Protein AF-A0A529XYJ8-F1 (afdb_monomer_lite)

Foldseek 3Di:
DQPVQCVDPDRPDDPVNVVCVVDDPDDDPVCVVVLVDCVSVVHDDDDPVVVCVVVCQCVDDPRPPPDDDPDD

Sequence (72 aa):
QASILQLLPNPLLTKDQVLQLREHNVVSDDAIKAARTLAGLGIQPQAIATILPSYLWRFRAAGQFQQRRPIA

Structure (mmCIF, N/CA/C/O backbone):
data_AF-A0A529XYJ8-F1
#
_entry.id   AF-A0A529XYJ8-F1
#
loop_
_atom_site.group_PDB
_atom_site.id
_atom_site.type_symbol
_atom_site.label_atom_id
_atom_site.label_alt_id
_atom_site.label_comp_id
_atom_site.label_asym_id
_atom_site.label_entity_id
_atom_site.label_seq_id
_atom_site.pdbx_PDB_ins_code
_atom_site.Cartn_x
_atom_site.Cartn_y
_atom_site.Cartn_z
_atom_site.occupancy
_atom_site.B_iso_or_equiv
_atom_site.auth_seq_id
_atom_site.auth_comp_id
_atom_site.auth_asym_id
_atom_site.auth_atom_id
_atom_site.pdbx_PDB_model_num
ATOM 1 N N . GLN A 1 1 ? 18.831 -15.223 4.527 1.00 59.28 1 GLN A N 1
ATOM 2 C CA . GLN A 1 1 ? 19.796 -15.306 3.411 1.00 59.28 1 GLN A CA 1
ATOM 3 C C . GLN A 1 1 ? 19.790 -14.076 2.472 1.00 59.28 1 GLN A C 1
ATOM 5 O O . GLN A 1 1 ? 20.522 -14.098 1.500 1.00 59.28 1 GLN A O 1
ATOM 10 N N . ALA A 1 2 ? 19.081 -12.968 2.764 1.00 63.44 2 ALA A N 1
ATOM 11 C CA . ALA A 1 2 ? 19.039 -11.769 1.895 1.00 63.44 2 ALA A CA 1
ATOM 12 C C . ALA A 1 2 ? 19.864 -10.559 2.401 1.00 63.44 2 ALA A C 1
ATOM 14 O O . ALA A 1 2 ? 19.845 -9.495 1.793 1.00 63.44 2 ALA A O 1
ATOM 15 N N . SER A 1 3 ? 20.592 -10.705 3.513 1.00 71.56 3 SER A N 1
ATOM 16 C CA . SER A 1 3 ? 21.202 -9.596 4.269 1.00 71.56 3 SER A CA 1
ATOM 17 C C . SER A 1 3 ? 22.250 -8.786 3.500 1.00 71.56 3 SER A C 1
ATOM 19 O O . SER A 1 3 ? 22.535 -7.658 3.877 1.00 71.56 3 SER A O 1
ATOM 21 N N . ILE A 1 4 ? 22.834 -9.356 2.445 1.00 79.38 4 ILE A N 1
ATOM 22 C CA . ILE A 1 4 ? 23.851 -8.699 1.613 1.00 79.38 4 ILE A CA 1
ATOM 23 C C . ILE A 1 4 ? 23.248 -7.885 0.459 1.00 79.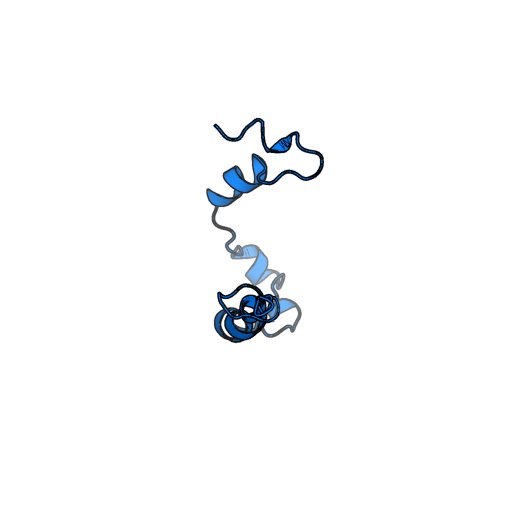38 4 ILE A C 1
ATOM 25 O O . ILE A 1 4 ? 23.884 -6.954 -0.021 1.00 79.38 4 ILE A O 1
ATOM 29 N N . LEU A 1 5 ? 22.010 -8.182 0.039 1.00 79.06 5 LEU A N 1
ATOM 30 C CA . LEU A 1 5 ? 21.356 -7.510 -1.095 1.00 79.06 5 LEU A CA 1
ATOM 31 C C . LEU A 1 5 ? 20.990 -6.051 -0.785 1.00 79.06 5 LEU A C 1
ATOM 33 O O . LEU A 1 5 ? 20.893 -5.235 -1.697 1.00 79.06 5 LEU A O 1
ATOM 37 N N . GLN A 1 6 ? 20.842 -5.720 0.501 1.00 79.50 6 GLN A N 1
ATOM 38 C CA . GLN A 1 6 ? 20.544 -4.365 0.970 1.00 79.50 6 GLN A CA 1
ATOM 39 C C . GLN A 1 6 ? 21.742 -3.402 0.878 1.00 79.50 6 GLN A C 1
ATOM 41 O O . GLN A 1 6 ? 21.556 -2.200 1.008 1.00 79.50 6 GLN A O 1
ATOM 46 N N . LEU A 1 7 ? 22.965 -3.922 0.707 1.00 84.94 7 LEU A N 1
ATOM 47 C CA . LEU A 1 7 ? 24.205 -3.132 0.696 1.00 84.94 7 LEU A CA 1
ATOM 48 C C . LEU A 1 7 ? 24.609 -2.666 -0.714 1.00 84.94 7 LEU A C 1
ATOM 50 O O . LEU A 1 7 ? 25.631 -2.003 -0.874 1.00 84.94 7 LEU A O 1
ATOM 54 N N . LEU A 1 8 ? 23.840 -3.030 -1.743 1.00 85.50 8 LEU A N 1
ATOM 55 C CA . LEU A 1 8 ? 24.082 -2.585 -3.113 1.00 85.50 8 LEU A CA 1
ATOM 56 C C . LEU A 1 8 ? 23.707 -1.098 -3.271 1.00 85.50 8 LEU A C 1
ATOM 58 O O . LEU A 1 8 ? 22.757 -0.656 -2.627 1.00 85.50 8 LEU A O 1
ATOM 62 N N . PRO A 1 9 ? 24.362 -0.342 -4.178 1.00 83.56 9 PRO A N 1
ATOM 63 C CA . PRO A 1 9 ? 24.017 1.060 -4.454 1.00 83.56 9 PRO A CA 1
ATOM 64 C C . PRO A 1 9 ? 22.540 1.272 -4.824 1.00 83.56 9 PRO A C 1
ATOM 66 O O . PRO A 1 9 ? 21.973 2.312 -4.515 1.00 83.56 9 PRO A O 1
ATOM 69 N N . ASN A 1 10 ? 21.923 0.264 -5.453 1.00 80.88 10 ASN A N 1
ATOM 70 C CA . ASN A 1 10 ? 20.484 0.141 -5.669 1.00 80.88 10 ASN A CA 1
ATOM 71 C C . ASN A 1 10 ? 20.047 -1.244 -5.159 1.00 80.88 10 ASN A C 1
ATOM 73 O O . ASN A 1 10 ? 20.207 -2.234 -5.881 1.00 80.88 10 ASN A O 1
ATOM 77 N N . PRO A 1 11 ? 19.567 -1.355 -3.911 1.00 82.00 11 PRO A N 1
ATOM 78 C CA . PRO A 1 11 ? 19.265 -2.642 -3.302 1.00 82.00 11 PRO A CA 1
ATOM 79 C C . PRO A 1 11 ? 18.073 -3.305 -3.992 1.00 82.00 11 PRO A C 1
ATOM 81 O O . PRO A 1 11 ? 16.978 -2.753 -4.046 1.00 82.00 11 PRO A O 1
ATOM 84 N N . LEU A 1 12 ? 18.285 -4.521 -4.502 1.00 81.12 12 LEU A N 1
ATOM 85 C CA . LEU A 1 12 ? 17.239 -5.309 -5.167 1.00 81.12 12 LEU A CA 1
ATOM 86 C C . LEU A 1 12 ? 16.158 -5.790 -4.186 1.00 81.12 12 LEU A C 1
ATOM 88 O O . LEU A 1 12 ? 15.020 -6.021 -4.584 1.00 81.12 12 LEU A O 1
ATOM 92 N N . LEU A 1 13 ? 16.530 -5.969 -2.915 1.00 86.88 13 LEU A N 1
ATOM 93 C CA . LEU A 1 13 ? 15.650 -6.380 -1.826 1.00 86.88 13 LEU A CA 1
ATOM 94 C C . LEU A 1 13 ? 16.243 -5.904 -0.496 1.00 86.88 13 LEU A C 1
ATOM 96 O O . LEU A 1 13 ? 17.418 -6.163 -0.217 1.00 86.88 13 LEU A O 1
ATOM 100 N N . THR A 1 14 ? 15.441 -5.246 0.340 1.00 89.00 14 THR A N 1
ATOM 101 C CA . THR A 1 14 ? 15.863 -4.815 1.681 1.00 89.00 14 THR A CA 1
ATOM 102 C C . THR A 1 14 ? 15.294 -5.725 2.768 1.00 89.00 14 THR A C 1
ATOM 104 O O . THR A 1 14 ? 14.252 -6.363 2.599 1.00 89.00 14 THR A O 1
ATOM 107 N N . LYS A 1 15 ? 15.975 -5.795 3.919 1.00 89.88 15 LYS A N 1
ATOM 108 C CA . LYS A 1 15 ? 15.479 -6.552 5.078 1.00 89.88 15 LYS A CA 1
ATOM 109 C C . LYS A 1 15 ? 14.108 -6.042 5.533 1.00 89.88 15 LYS A C 1
ATOM 111 O O . LYS A 1 15 ? 13.240 -6.857 5.831 1.00 89.88 15 LYS A O 1
ATOM 116 N N . ASP A 1 16 ? 13.907 -4.728 5.527 1.00 89.62 16 ASP A N 1
ATOM 117 C CA . ASP A 1 16 ? 12.655 -4.108 5.966 1.00 89.62 16 ASP A CA 1
ATOM 118 C C . ASP A 1 16 ? 11.488 -4.451 5.040 1.00 89.62 16 ASP A C 1
ATOM 120 O O . ASP A 1 16 ? 10.411 -4.772 5.530 1.00 89.62 16 ASP A O 1
ATOM 124 N N . GLN A 1 17 ? 11.710 -4.505 3.720 1.00 90.62 17 GLN A N 1
ATOM 125 C CA . GLN A 1 17 ? 10.694 -4.981 2.772 1.00 90.62 17 GLN A CA 1
ATOM 126 C C . GLN A 1 17 ? 10.244 -6.406 3.113 1.00 90.62 17 GLN A C 1
ATOM 128 O O . GLN A 1 17 ? 9.052 -6.694 3.135 1.00 90.62 17 GLN A O 1
ATOM 133 N N . VAL A 1 18 ? 11.186 -7.296 3.436 1.00 91.56 18 VAL A N 1
ATOM 134 C CA . VAL A 1 18 ? 10.865 -8.680 3.822 1.00 91.56 18 VAL A CA 1
ATOM 135 C C . VAL A 1 18 ? 10.144 -8.742 5.171 1.00 91.56 18 VAL A C 1
ATOM 137 O O . VAL A 1 18 ? 9.265 -9.584 5.353 1.00 91.56 18 VAL A O 1
ATOM 140 N N . LEU A 1 19 ? 10.502 -7.879 6.124 1.00 93.06 19 LEU A N 1
ATOM 141 C CA . LEU A 1 19 ? 9.810 -7.796 7.412 1.00 93.06 19 LEU A CA 1
ATOM 142 C C . LEU A 1 19 ? 8.377 -7.282 7.243 1.00 93.06 19 LEU A C 1
ATOM 144 O O . LEU A 1 19 ? 7.469 -7.860 7.830 1.00 93.06 19 LEU A O 1
ATOM 148 N N . GLN A 1 20 ? 8.159 -6.278 6.393 1.00 93.81 20 GLN A N 1
ATOM 149 C CA . GLN A 1 20 ? 6.836 -5.706 6.146 1.00 93.81 20 GLN A CA 1
ATOM 150 C C . GLN A 1 20 ? 5.860 -6.713 5.521 1.00 93.81 20 GLN A C 1
ATOM 152 O O . GLN A 1 20 ? 4.669 -6.651 5.797 1.00 93.81 20 GLN A O 1
ATOM 157 N N . LEU A 1 21 ? 6.345 -7.679 4.731 1.00 94.44 21 LEU A N 1
ATOM 158 C CA . LEU A 1 21 ? 5.502 -8.747 4.171 1.00 94.44 21 LEU A CA 1
ATOM 159 C C . LEU A 1 21 ? 4.870 -9.660 5.235 1.00 94.44 21 LEU A C 1
ATOM 161 O O . LEU A 1 21 ? 3.940 -10.397 4.917 1.00 94.44 21 LEU A O 1
ATOM 165 N N . ARG A 1 22 ? 5.383 -9.650 6.472 1.00 95.38 22 ARG A N 1
ATOM 166 C CA . ARG A 1 22 ? 4.844 -10.450 7.583 1.00 95.38 22 ARG A CA 1
ATOM 167 C C . ARG A 1 22 ? 3.606 -9.823 8.214 1.00 95.38 22 ARG A C 1
ATOM 169 O O . ARG A 1 22 ? 2.865 -10.525 8.889 1.00 95.38 22 ARG A O 1
ATOM 176 N N . GLU A 1 23 ? 3.405 -8.527 7.999 1.00 94.44 23 GLU A N 1
ATOM 177 C CA . GLU A 1 23 ? 2.378 -7.741 8.666 1.00 94.44 23 GLU A CA 1
ATOM 178 C C . GLU A 1 23 ? 1.255 -7.368 7.696 1.00 94.44 23 GLU A C 1
ATOM 180 O O . GLU A 1 23 ? 1.474 -7.036 6.528 1.00 94.44 23 GLU A O 1
ATOM 185 N N . HIS A 1 24 ? 0.021 -7.388 8.193 1.00 94.56 24 HIS A N 1
ATOM 186 C CA . HIS A 1 24 ? -1.135 -6.961 7.417 1.00 94.56 24 HIS A CA 1
ATOM 187 C C . HIS A 1 24 ? -1.274 -5.434 7.457 1.00 94.56 24 HIS A C 1
ATOM 189 O O . HIS A 1 24 ? -1.578 -4.854 8.495 1.00 94.56 24 HIS A O 1
ATOM 195 N N . ASN A 1 25 ? -1.136 -4.777 6.302 1.00 93.50 25 ASN A N 1
ATOM 196 C CA . ASN A 1 25 ? -1.385 -3.337 6.155 1.00 93.50 25 ASN A CA 1
ATOM 197 C C . ASN A 1 25 ? -2.895 -3.045 6.032 1.00 93.50 25 ASN A C 1
ATOM 199 O O . ASN A 1 25 ? -3.370 -2.609 4.982 1.00 93.50 25 ASN A O 1
ATOM 203 N N . VAL A 1 26 ? -3.662 -3.333 7.086 1.00 95.44 26 VAL A N 1
ATOM 204 C CA . VAL A 1 26 ? -5.107 -3.063 7.157 1.00 95.44 26 VAL A CA 1
ATOM 205 C C . VAL A 1 26 ? -5.342 -1.760 7.917 1.00 95.44 26 VAL A C 1
ATOM 207 O O . VAL A 1 26 ? -4.731 -1.508 8.952 1.00 95.44 26 VAL A O 1
ATOM 210 N N . VAL A 1 27 ? -6.225 -0.913 7.390 1.00 95.69 27 VAL A N 1
ATOM 211 C CA . VAL A 1 27 ? -6.622 0.336 8.051 1.00 95.69 27 VAL A CA 1
ATOM 212 C C . VAL A 1 27 ? -7.330 0.005 9.367 1.00 95.69 27 VAL A C 1
ATOM 214 O O . VAL A 1 27 ? -8.251 -0.806 9.378 1.00 95.69 27 VAL A O 1
ATOM 217 N N . SER A 1 28 ? -6.913 0.638 10.464 1.00 97.06 28 SER A N 1
ATOM 218 C CA . SER A 1 28 ? -7.515 0.414 11.781 1.00 97.06 28 SER A CA 1
ATOM 219 C C . SER A 1 28 ? -8.898 1.056 11.917 1.00 97.06 28 SER A C 1
ATOM 221 O O . SER A 1 28 ? -9.188 2.089 11.307 1.00 97.06 28 SER A O 1
ATOM 223 N N . ASP A 1 29 ? -9.727 0.499 12.801 1.00 97.44 29 ASP A N 1
ATOM 224 C CA . ASP A 1 29 ? -11.058 1.040 13.108 1.00 97.44 29 ASP A CA 1
ATOM 225 C C . ASP A 1 29 ? -11.006 2.486 13.612 1.00 97.44 29 ASP A C 1
ATOM 227 O O . ASP A 1 29 ? -11.853 3.305 13.260 1.00 97.44 29 ASP A O 1
ATOM 231 N N . ASP A 1 30 ? -9.992 2.834 14.405 1.00 98.06 30 ASP A N 1
ATOM 232 C CA . ASP A 1 30 ? -9.822 4.194 14.921 1.00 98.06 30 ASP A CA 1
ATOM 233 C C . ASP A 1 30 ? -9.515 5.197 13.803 1.00 98.06 30 ASP A C 1
ATOM 235 O O . ASP A 1 30 ? -10.017 6.322 13.826 1.00 98.06 30 ASP A O 1
ATOM 239 N N . ALA A 1 31 ? -8.751 4.793 12.782 1.00 97.25 31 ALA A N 1
ATOM 240 C CA . ALA A 1 31 ? -8.505 5.629 11.609 1.00 97.25 31 ALA A CA 1
ATOM 241 C C . ALA A 1 31 ? -9.782 5.826 10.779 1.00 97.25 31 ALA A C 1
ATOM 243 O O . ALA A 1 31 ? -10.026 6.932 10.291 1.00 97.25 31 ALA A O 1
ATOM 244 N N . ILE A 1 32 ? -10.619 4.788 10.661 1.00 96.94 32 ILE A N 1
ATOM 245 C CA . ILE A 1 32 ? -11.929 4.876 10.001 1.00 96.94 32 ILE A CA 1
ATOM 246 C C . ILE A 1 32 ? -12.831 5.863 10.750 1.00 96.94 32 ILE A C 1
ATOM 248 O O . ILE A 1 32 ? -13.356 6.793 10.136 1.00 96.94 32 ILE A O 1
ATOM 252 N N . LYS A 1 33 ? -12.955 5.720 12.077 1.00 97.88 33 LYS A N 1
ATOM 253 C CA . LYS A 1 33 ? -13.768 6.605 12.933 1.00 97.88 33 LYS A CA 1
ATOM 254 C C . LYS A 1 33 ? -13.288 8.054 12.900 1.00 97.88 33 LYS A C 1
ATOM 256 O O . LYS A 1 33 ? -14.103 8.969 12.884 1.00 97.88 33 LYS A O 1
ATOM 261 N N . ALA A 1 34 ? -11.975 8.266 12.858 1.00 97.81 34 ALA A N 1
ATOM 262 C CA . ALA A 1 34 ? -11.371 9.592 12.775 1.00 97.81 34 ALA A CA 1
ATOM 263 C C . ALA A 1 34 ? -11.387 10.193 11.355 1.00 97.81 34 ALA A C 1
ATOM 265 O O . ALA A 1 34 ? -10.730 11.209 11.129 1.00 97.81 34 ALA A O 1
ATOM 266 N N . ALA A 1 35 ? -12.077 9.563 10.394 1.00 96.75 35 ALA A N 1
ATOM 267 C CA . ALA A 1 35 ? -12.128 9.970 8.988 1.00 96.75 35 ALA A CA 1
ATOM 268 C C . ALA A 1 35 ? -10.739 10.114 8.326 1.00 96.75 35 ALA A C 1
ATOM 270 O O . ALA A 1 35 ? -10.553 10.886 7.387 1.00 96.75 35 ALA A O 1
ATOM 271 N N . ARG A 1 36 ? -9.747 9.332 8.773 1.00 97.06 36 ARG A N 1
ATOM 272 C CA . ARG A 1 36 ? -8.374 9.309 8.233 1.00 97.06 36 ARG A CA 1
ATOM 273 C C . ARG A 1 36 ? -8.213 8.253 7.137 1.00 97.06 36 ARG A C 1
ATOM 275 O O . ARG A 1 36 ? -7.248 7.494 7.119 1.00 97.06 36 ARG A O 1
ATOM 282 N N . THR A 1 37 ? -9.184 8.179 6.236 1.00 96.75 37 THR A N 1
ATOM 283 C CA . THR A 1 37 ? -9.207 7.240 5.104 1.00 96.75 37 THR A CA 1
ATOM 284 C C . THR A 1 37 ? -9.389 8.004 3.802 1.00 96.75 37 THR A C 1
ATOM 286 O O . THR A 1 37 ? -9.752 9.175 3.822 1.00 96.75 37 THR A O 1
ATOM 289 N N . LEU A 1 38 ? -9.189 7.348 2.653 1.00 96.25 38 LEU A N 1
ATOM 290 C CA . LEU A 1 38 ? -9.479 7.975 1.357 1.00 96.25 38 LEU A CA 1
ATOM 291 C C . LEU A 1 38 ? -10.917 8.509 1.300 1.00 96.25 38 LEU A C 1
ATOM 293 O O . LEU A 1 38 ? -11.120 9.666 0.949 1.00 96.25 38 LEU A O 1
ATOM 297 N N . ALA A 1 39 ? -11.891 7.715 1.752 1.00 95.06 39 ALA A N 1
ATOM 298 C CA . ALA A 1 39 ? -13.286 8.139 1.823 1.00 95.06 39 ALA A CA 1
ATOM 299 C C . ALA A 1 39 ? -13.493 9.312 2.798 1.00 95.06 39 ALA A C 1
ATOM 301 O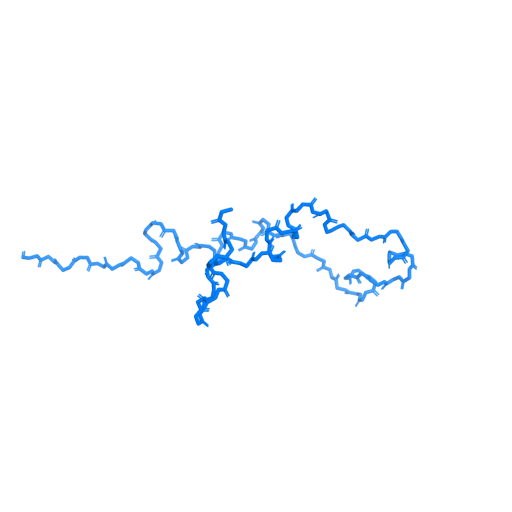 O . ALA A 1 39 ? -14.229 10.241 2.480 1.00 95.06 39 ALA A O 1
ATOM 302 N N . GLY A 1 40 ? -12.808 9.308 3.948 1.00 96.44 40 GLY A N 1
A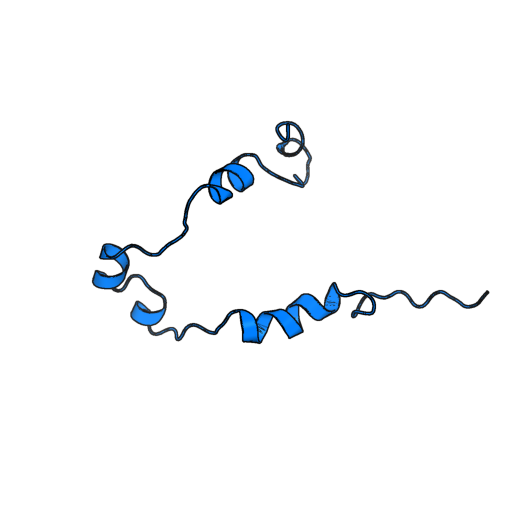TOM 303 C CA . GLY A 1 40 ? -12.831 10.424 4.901 1.00 96.44 40 GLY A CA 1
ATOM 304 C C . GLY A 1 40 ? -12.241 11.725 4.340 1.00 96.44 40 GLY A C 1
ATOM 305 O O . GLY A 1 40 ? -12.673 12.807 4.723 1.00 96.44 40 GLY A O 1
ATOM 306 N N . LEU A 1 41 ? -11.329 11.624 3.369 1.00 97.06 41 LEU A N 1
ATOM 307 C CA . LEU A 1 41 ? -10.787 12.749 2.598 1.00 97.06 41 LEU A CA 1
ATOM 308 C C . LEU A 1 41 ? -11.637 13.113 1.362 1.00 97.06 41 LEU A C 1
ATOM 310 O O . LEU A 1 41 ? -11.233 13.967 0.576 1.00 97.06 41 LEU A O 1
ATOM 314 N N . GLY A 1 42 ? -12.789 12.466 1.151 1.00 97.06 42 GLY A N 1
ATOM 315 C CA . GLY A 1 42 ? -13.646 12.685 -0.021 1.00 97.06 42 GLY A CA 1
ATOM 316 C C . GLY A 1 42 ? -13.131 12.051 -1.321 1.00 97.06 42 GLY A C 1
ATOM 317 O O . GLY A 1 42 ? -13.633 12.366 -2.399 1.00 97.06 42 GLY A O 1
ATOM 318 N N . ILE A 1 43 ? -12.145 11.153 -1.247 1.00 96.81 43 ILE A N 1
ATOM 319 C CA . ILE A 1 43 ? -11.553 10.462 -2.398 1.00 96.81 43 ILE A CA 1
ATOM 320 C C . ILE A 1 43 ? -12.216 9.093 -2.563 1.00 96.81 43 ILE A C 1
ATOM 322 O O . ILE A 1 43 ? -12.152 8.243 -1.673 1.00 96.81 43 ILE A O 1
ATOM 326 N N . GLN A 1 44 ? -12.809 8.854 -3.732 1.00 95.31 44 GLN A N 1
ATOM 327 C CA . GLN A 1 44 ? -13.374 7.549 -4.074 1.00 95.31 44 GLN A CA 1
ATOM 328 C C . GLN A 1 44 ? -12.258 6.578 -4.499 1.00 95.31 44 GLN A C 1
ATOM 330 O O . GLN A 1 44 ? -11.523 6.875 -5.444 1.00 95.31 44 GLN A O 1
ATOM 335 N N . PRO A 1 45 ? -12.093 5.427 -3.820 1.00 92.81 45 PRO A N 1
ATOM 336 C CA . PRO A 1 45 ? -11.059 4.463 -4.170 1.00 92.81 45 PRO A CA 1
ATOM 337 C C . PRO A 1 45 ? -11.392 3.748 -5.486 1.00 92.81 45 PRO A C 1
ATOM 339 O O . PRO A 1 45 ? -12.504 3.260 -5.680 1.00 92.81 45 PRO A O 1
ATOM 342 N N . GLN A 1 46 ? -10.401 3.624 -6.370 1.00 92.81 46 GLN A N 1
ATOM 343 C CA . GLN A 1 46 ? -10.510 2.822 -7.588 1.00 92.81 46 GLN A CA 1
ATOM 344 C C . GLN A 1 46 ? -9.969 1.411 -7.346 1.00 92.81 46 GLN A C 1
ATOM 346 O O . GLN A 1 46 ? -8.898 1.229 -6.763 1.00 92.81 46 GLN A O 1
ATOM 351 N N . ALA A 1 47 ? -10.679 0.401 -7.849 1.00 94.62 47 ALA A N 1
ATOM 352 C CA . ALA A 1 47 ? -10.222 -0.978 -7.764 1.00 94.62 47 ALA A CA 1
ATOM 353 C C . ALA A 1 47 ? -8.910 -1.177 -8.542 1.00 94.62 47 ALA A C 1
ATOM 355 O O . ALA A 1 47 ? -8.820 -0.890 -9.738 1.00 94.62 47 ALA A O 1
ATOM 356 N N . ILE A 1 48 ? -7.909 -1.750 -7.869 1.00 94.81 48 ILE A N 1
ATOM 357 C CA . ILE A 1 48 ? -6.590 -2.052 -8.445 1.00 94.81 48 ILE A CA 1
ATOM 358 C C . ILE A 1 48 ? -6.722 -2.924 -9.705 1.00 94.81 48 ILE A C 1
ATOM 360 O O . ILE A 1 48 ? -6.054 -2.676 -10.709 1.00 94.81 48 ILE A O 1
ATOM 364 N N . ALA A 1 49 ? -7.632 -3.903 -9.686 1.00 94.56 49 ALA A N 1
ATOM 365 C CA . ALA A 1 49 ? -7.880 -4.813 -10.804 1.00 94.56 49 ALA A CA 1
ATOM 366 C C . ALA A 1 49 ? -8.282 -4.095 -12.107 1.00 94.56 49 ALA A C 1
ATOM 368 O O . ALA A 1 49 ? -8.017 -4.610 -13.190 1.00 94.56 49 ALA A O 1
ATOM 369 N N . THR A 1 50 ? -8.872 -2.898 -12.021 1.00 94.81 50 THR A N 1
ATOM 370 C CA . THR A 1 50 ? -9.236 -2.086 -13.192 1.00 94.81 50 THR A CA 1
ATOM 371 C C . THR A 1 50 ? -8.015 -1.424 -13.839 1.00 94.81 50 THR A C 1
ATOM 373 O O . THR A 1 50 ? -8.000 -1.210 -15.047 1.00 94.81 50 THR A O 1
ATOM 376 N N . ILE A 1 51 ? -6.980 -1.108 -13.054 1.00 93.75 51 ILE A N 1
ATOM 377 C CA . ILE A 1 51 ? -5.812 -0.328 -13.499 1.00 93.75 51 ILE A CA 1
ATOM 378 C C . ILE A 1 51 ? -4.640 -1.240 -13.886 1.00 93.75 51 ILE A C 1
ATOM 380 O O . ILE A 1 51 ? -3.925 -0.965 -14.850 1.00 93.75 51 ILE A O 1
ATOM 384 N N . LEU A 1 52 ? -4.430 -2.341 -13.155 1.00 94.88 52 LEU A N 1
ATOM 385 C CA . LEU A 1 52 ? -3.281 -3.228 -13.370 1.00 94.88 52 LEU A CA 1
ATOM 386 C C . LEU A 1 52 ? -3.098 -3.708 -14.820 1.00 94.88 52 LEU A C 1
ATOM 388 O O . LEU A 1 52 ? -1.949 -3.738 -15.264 1.00 94.88 52 LEU A O 1
ATOM 392 N N . PRO A 1 53 ? -4.149 -4.070 -15.586 1.00 92.75 53 PRO A N 1
ATOM 393 C CA . PRO A 1 53 ? -3.965 -4.572 -16.945 1.00 92.75 53 PRO A CA 1
ATOM 394 C C . PRO A 1 53 ? -3.270 -3.576 -17.877 1.00 92.75 53 PRO A C 1
ATOM 396 O O . PRO A 1 53 ? -2.365 -3.970 -18.615 1.00 92.75 53 PRO A O 1
ATOM 399 N N . SER A 1 54 ? -3.653 -2.297 -17.825 1.00 91.06 54 SER A N 1
ATOM 400 C CA . SER A 1 54 ? -3.058 -1.257 -18.671 1.00 91.06 54 SER A CA 1
ATOM 401 C C . SER A 1 54 ? -1.653 -0.883 -18.197 1.00 91.06 54 SER A C 1
ATOM 403 O O . SER A 1 54 ? -0.751 -0.718 -19.017 1.00 91.06 54 SER A O 1
ATOM 405 N N . TYR A 1 55 ? -1.429 -0.827 -16.880 1.00 91.69 55 TYR A N 1
ATOM 406 C CA . TYR A 1 55 ? -0.119 -0.512 -16.308 1.00 91.69 55 TYR A CA 1
ATOM 407 C C . TYR A 1 55 ? 0.927 -1.601 -16.600 1.00 91.69 55 TYR A C 1
ATOM 409 O O . TYR A 1 55 ? 2.037 -1.303 -17.052 1.00 91.69 55 TYR A O 1
ATOM 417 N N . LEU A 1 56 ? 0.567 -2.871 -16.381 1.00 91.94 56 LEU A N 1
ATOM 418 C CA . LEU A 1 56 ? 1.482 -4.009 -16.515 1.00 91.94 56 LEU A CA 1
ATOM 419 C C . LEU A 1 56 ? 1.739 -4.424 -17.966 1.00 91.94 56 LEU A C 1
ATOM 421 O O . LEU A 1 56 ? 2.669 -5.193 -18.210 1.00 91.94 56 LEU A O 1
ATOM 425 N N . TRP A 1 57 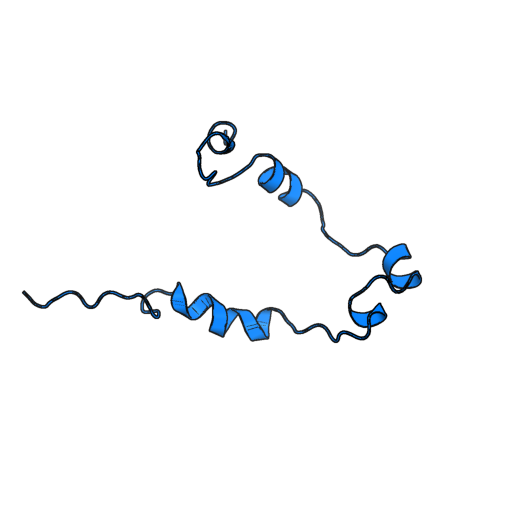? 0.966 -3.916 -18.933 1.00 88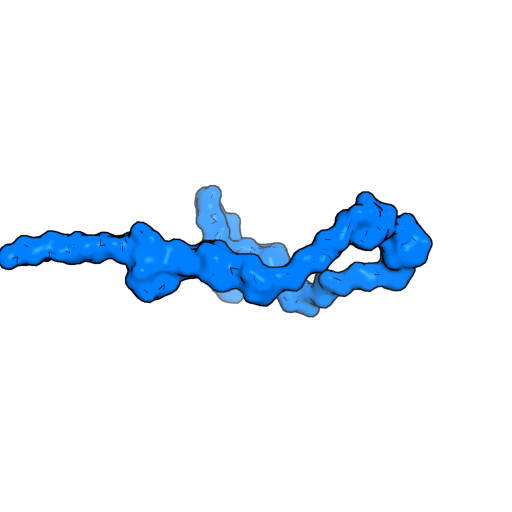.69 57 TRP A N 1
ATOM 426 C CA . TRP A 1 57 ? 1.129 -4.238 -20.354 1.00 88.69 57 TRP A CA 1
ATOM 427 C C . TRP A 1 57 ? 2.578 -4.082 -20.837 1.00 88.69 57 TRP A C 1
ATOM 429 O O . TRP A 1 57 ? 3.101 -4.965 -21.515 1.00 88.69 57 TRP A O 1
ATOM 439 N N . ARG A 1 58 ? 3.265 -3.007 -20.427 1.00 85.38 58 ARG A N 1
ATOM 440 C CA . ARG A 1 58 ? 4.654 -2.730 -20.835 1.00 85.38 58 ARG A CA 1
ATOM 441 C C . ARG A 1 58 ? 5.657 -3.814 -20.418 1.00 85.38 58 ARG A C 1
ATOM 443 O O . ARG A 1 58 ? 6.707 -3.921 -21.039 1.00 85.38 58 ARG A O 1
ATOM 450 N N . PHE A 1 59 ? 5.335 -4.594 -19.386 1.00 86.88 59 PHE A N 1
ATOM 451 C CA . PHE A 1 59 ? 6.200 -5.631 -18.818 1.00 86.88 59 PHE A CA 1
ATOM 452 C C . PHE A 1 59 ? 5.824 -7.049 -19.277 1.00 86.88 59 PHE A C 1
ATOM 454 O O . PHE A 1 59 ? 6.502 -8.006 -18.909 1.00 86.88 59 PHE A O 1
ATOM 461 N N . ARG A 1 60 ? 4.750 -7.216 -20.065 1.00 84.94 60 ARG A N 1
ATOM 462 C CA . ARG A 1 60 ? 4.355 -8.527 -20.604 1.00 84.94 60 ARG A CA 1
ATOM 463 C C . ARG A 1 60 ? 5.315 -8.983 -21.705 1.00 84.94 60 ARG A C 1
ATOM 465 O O . ARG A 1 60 ? 5.896 -8.165 -22.418 1.00 84.94 60 ARG A O 1
ATOM 472 N N . ALA A 1 61 ? 5.426 -10.299 -21.896 1.00 73.62 61 ALA A N 1
ATOM 473 C CA . ALA A 1 61 ? 6.013 -10.854 -23.113 1.00 73.62 61 ALA A CA 1
ATOM 474 C C . ALA A 1 61 ? 5.196 -10.342 -24.317 1.00 73.62 61 ALA A C 1
ATOM 476 O O . ALA A 1 61 ? 3.978 -10.489 -24.329 1.00 73.62 61 ALA A O 1
ATOM 477 N N . ALA A 1 62 ? 5.863 -9.689 -25.272 1.00 78.75 62 ALA A N 1
ATOM 478 C CA . ALA A 1 62 ? 5.264 -8.888 -26.352 1.00 78.75 62 ALA A CA 1
ATOM 479 C C . ALA A 1 62 ? 4.647 -7.520 -25.987 1.00 78.75 62 ALA A C 1
ATOM 481 O O . ALA A 1 62 ? 3.893 -6.941 -26.767 1.00 78.75 62 ALA A O 1
ATOM 482 N N . GLY A 1 63 ? 4.997 -6.969 -24.823 1.00 74.62 63 GLY A N 1
ATOM 483 C CA . GLY A 1 63 ? 4.641 -5.605 -24.431 1.00 74.62 63 GLY A CA 1
ATOM 484 C C . GLY A 1 63 ? 5.409 -4.516 -25.193 1.00 74.62 63 GLY A C 1
ATOM 485 O O . GLY A 1 63 ? 6.186 -4.776 -26.111 1.00 74.62 63 GLY A O 1
ATOM 486 N N . GLN A 1 64 ? 5.227 -3.265 -24.760 1.00 70.56 64 GLN A N 1
ATOM 487 C CA . GLN A 1 64 ? 5.768 -2.051 -25.397 1.00 70.56 64 GLN A CA 1
ATOM 488 C C . GLN A 1 64 ? 7.292 -2.065 -25.651 1.00 70.56 64 GLN A C 1
ATOM 490 O O . GLN A 1 64 ? 7.761 -1.361 -26.542 1.00 70.56 64 GLN A O 1
ATOM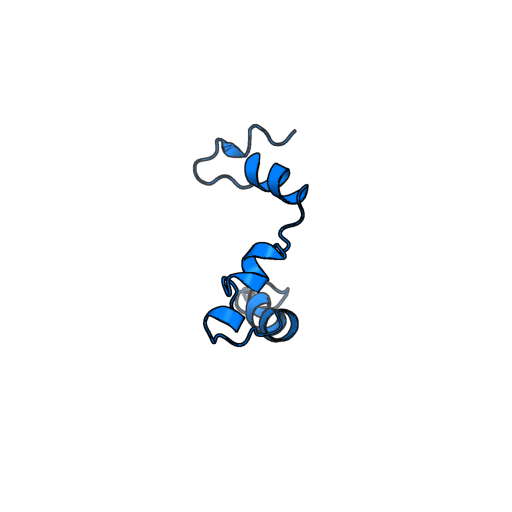 495 N N . PHE A 1 65 ? 8.063 -2.857 -24.898 1.00 69.69 65 PHE A N 1
ATOM 496 C CA . PHE A 1 65 ? 9.523 -2.949 -25.025 1.00 69.69 65 PHE A CA 1
ATOM 497 C C . PHE A 1 65 ? 10.019 -4.218 -25.726 1.00 69.69 65 PHE A C 1
ATOM 499 O O . PHE A 1 65 ? 11.217 -4.505 -25.678 1.00 69.69 65 PHE A O 1
ATOM 506 N N . GLN A 1 66 ? 9.143 -4.999 -26.370 1.00 68.75 66 GLN A N 1
ATOM 507 C CA . GLN A 1 66 ? 9.602 -6.131 -27.169 1.00 68.75 66 GLN A CA 1
ATOM 508 C C . GLN A 1 66 ? 10.477 -5.613 -28.317 1.00 68.75 66 GLN A C 1
ATOM 510 O O . GLN A 1 66 ? 9.989 -5.021 -29.280 1.00 68.75 66 GLN A O 1
ATOM 515 N N . GLN A 1 67 ? 11.789 -5.832 -28.211 1.00 66.06 67 GLN A N 1
ATOM 516 C CA . GLN A 1 67 ? 12.706 -5.538 -29.301 1.00 66.06 67 GLN A CA 1
ATOM 517 C C . GLN A 1 67 ? 12.357 -6.446 -30.481 1.00 66.06 67 GLN A C 1
ATOM 519 O O . GLN A 1 67 ? 12.391 -7.674 -30.369 1.00 66.06 67 GLN A O 1
ATOM 524 N N . ARG A 1 68 ? 12.012 -5.845 -31.625 1.00 63.75 68 ARG A N 1
ATOM 525 C CA . ARG A 1 68 ? 11.977 -6.571 -32.896 1.00 63.75 68 ARG A CA 1
ATOM 526 C C . ARG A 1 68 ? 13.399 -7.062 -33.151 1.00 63.75 68 ARG A C 1
ATOM 528 O O . ARG A 1 68 ? 14.296 -6.242 -33.326 1.00 63.75 68 ARG A O 1
ATOM 535 N N . ARG A 1 69 ? 13.616 -8.381 -33.135 1.00 66.81 69 ARG A N 1
ATOM 536 C CA . ARG A 1 69 ? 14.876 -8.961 -33.617 1.00 66.81 69 ARG A CA 1
ATOM 537 C C . ARG A 1 69 ? 15.097 -8.448 -35.046 1.00 66.81 69 ARG A C 1
ATOM 539 O O . ARG A 1 69 ? 14.183 -8.621 -35.856 1.00 66.81 69 ARG A O 1
ATOM 546 N N . PRO A 1 70 ? 16.239 -7.815 -35.367 1.00 60.81 70 PRO A N 1
ATOM 547 C CA . PRO A 1 70 ? 16.564 -7.552 -36.757 1.00 60.81 70 PRO A CA 1
ATOM 548 C C . PRO A 1 70 ? 16.661 -8.901 -37.475 1.00 60.81 70 PRO A C 1
ATOM 550 O O . PRO A 1 70 ? 17.235 -9.854 -36.946 1.00 60.81 70 PRO A O 1
ATOM 553 N N . ILE A 1 71 ? 16.007 -8.992 -38.631 1.00 67.62 71 ILE A N 1
ATOM 554 C CA . ILE A 1 71 ? 16.105 -10.152 -39.516 1.00 67.62 71 ILE A CA 1
ATOM 555 C C . ILE A 1 71 ? 17.536 -10.124 -40.066 1.00 67.62 71 ILE A C 1
ATOM 557 O O . ILE A 1 71 ? 17.943 -9.095 -40.606 1.00 67.62 71 ILE A O 1
ATOM 561 N N . ALA A 1 72 ? 18.295 -11.193 -39.817 1.00 62.06 72 ALA A N 1
ATOM 562 C CA . ALA A 1 72 ? 19.637 -11.380 -40.365 1.00 62.06 72 ALA A CA 1
ATOM 563 C C . ALA A 1 72 ? 19.577 -11.643 -41.873 1.00 62.06 72 ALA A C 1
ATOM 565 O O . ALA A 1 72 ? 18.596 -12.296 -42.303 1.00 62.06 72 ALA A O 1
#

pLDDT: mean 86.87, std 11.17, range [59.28, 98.06]

Radius of gyration: 19.92 Å; chains: 1; bounding box: 38×28×55 Å

Secondary structure (DSSP, 8-state):
--TTGGGSSS-SS-HHHHHHTTS--PPPHHHHHTT-STTTTTPPPPPHHHHHHHHHGGGSTTSTT---PPP-